Protein AF-A0A0B1NYJ7-F1 (afdb_monomer)

pLDDT: mean 74.56, std 21.85, range [35.69, 98.38]

Mean predicted aligned error: 16.93 Å

Solvent-accessible surface area (backbone atoms only — not comparable to full-atom values): 10530 Å² total; per-residue (Å²): 138,64,70,66,59,58,49,55,50,50,58,54,50,54,50,52,53,48,53,49,51,34,50,76,72,45,57,68,72,68,68,79,65,74,85,72,56,60,14,85,48,50,53,40,90,40,71,57,93,78,64,83,60,64,53,32,13,57,38,54,43,44,68,88,54,56,53,91,78,57,83,66,72,51,23,13,67,76,27,39,21,69,38,42,47,87,40,90,84,42,81,66,54,65,50,98,92,42,69,66,50,73,67,52,45,52,52,42,32,54,50,17,39,51,51,26,52,50,53,52,52,51,49,52,52,51,57,50,50,55,54,52,52,58,58,72,77,48,92,81,75,88,76,82,83,86,85,77,90,71,84,80,81,76,88,78,81,86,84,80,86,80,86,83,86,82,86,88,134

Structure (mmCIF, N/CA/C/O backbone):
data_AF-A0A0B1NYJ7-F1
#
_entry.id   AF-A0A0B1NYJ7-F1
#
loop_
_atom_site.group_PDB
_atom_site.id
_atom_site.type_symbol
_atom_site.label_atom_id
_atom_site.label_alt_id
_atom_site.label_comp_id
_atom_site.label_asym_id
_atom_site.label_entity_id
_atom_site.label_seq_id
_atom_site.pdbx_PDB_ins_code
_atom_site.Cartn_x
_atom_site.Cartn_y
_atom_site.Cartn_z
_atom_site.occupancy
_atom_site.B_iso_or_equiv
_atom_site.auth_seq_id
_atom_site.auth_comp_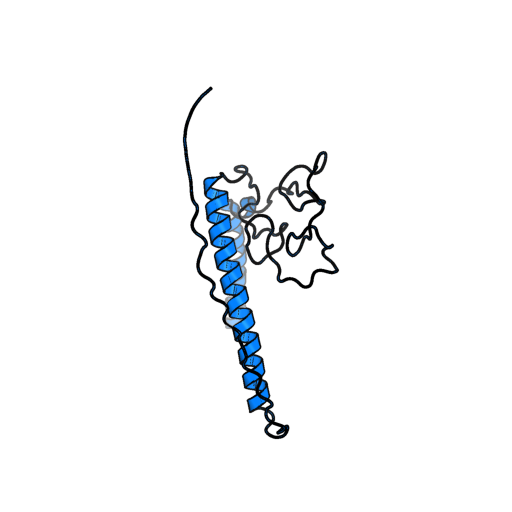id
_atom_site.auth_asym_id
_atom_site.auth_atom_id
_atom_site.pdbx_PDB_model_num
ATOM 1 N N . MET A 1 1 ? -13.008 -50.983 -21.897 1.00 44.38 1 MET A N 1
ATOM 2 C CA . MET A 1 1 ? -13.211 -49.526 -21.724 1.00 44.38 1 MET A CA 1
ATOM 3 C C . MET A 1 1 ? -14.110 -49.217 -20.515 1.00 44.38 1 MET A C 1
ATOM 5 O O . MET A 1 1 ? -14.908 -48.298 -20.578 1.00 44.38 1 MET A O 1
ATOM 9 N N . GLU A 1 2 ? -13.968 -49.936 -19.393 1.00 46.12 2 GLU A N 1
ATOM 10 C CA . GLU A 1 2 ? -14.743 -49.666 -18.159 1.00 46.12 2 GLU A CA 1
ATOM 11 C C . GLU A 1 2 ? -13.889 -49.106 -17.011 1.00 46.12 2 GLU A C 1
ATOM 13 O O . GLU A 1 2 ? -14.415 -48.510 -16.078 1.00 46.12 2 GLU A O 1
ATOM 18 N N . GLN A 1 3 ? -12.559 -49.220 -17.094 1.00 39.12 3 GLN A N 1
ATOM 19 C CA . GLN A 1 3 ? -11.656 -48.754 -16.034 1.00 39.12 3 GLN A CA 1
ATOM 20 C C . GLN A 1 3 ? -11.569 -47.216 -15.951 1.00 39.12 3 GLN A C 1
ATOM 22 O O . GLN A 1 3 ? -11.360 -46.682 -14.867 1.00 39.12 3 GLN A O 1
ATOM 27 N N . GLY A 1 4 ? -11.826 -46.499 -17.054 1.00 35.69 4 GLY A N 1
ATOM 28 C CA . GLY A 1 4 ? -11.787 -45.030 -17.096 1.00 35.69 4 GLY A CA 1
ATOM 29 C C . GLY A 1 4 ? -13.005 -44.330 -16.477 1.00 35.69 4 GLY A C 1
ATOM 30 O O . GLY A 1 4 ? -12.867 -43.239 -15.941 1.00 35.69 4 GLY A O 1
ATOM 31 N N . LEU A 1 5 ? -14.193 -44.948 -16.481 1.00 43.09 5 LEU A N 1
ATOM 32 C CA . LEU A 1 5 ? -15.394 -44.360 -15.861 1.00 43.09 5 LEU A CA 1
ATOM 33 C C . LEU A 1 5 ? -15.361 -44.472 -14.329 1.00 43.09 5 LEU A C 1
ATOM 35 O O . LEU A 1 5 ? -15.763 -43.545 -13.630 1.00 43.09 5 LEU A O 1
ATOM 39 N N . VAL A 1 6 ? -14.814 -45.574 -13.805 1.00 41.53 6 VAL A N 1
ATOM 40 C CA . VAL A 1 6 ? -14.675 -45.805 -12.357 1.00 41.53 6 VAL A CA 1
ATOM 41 C C . VAL A 1 6 ? -13.640 -44.865 -11.732 1.00 41.53 6 VAL A C 1
ATOM 43 O O . VAL A 1 6 ? -13.826 -44.419 -10.599 1.00 41.53 6 VAL A O 1
ATOM 46 N N . GLU A 1 7 ? -12.567 -44.531 -12.454 1.00 42.00 7 GLU A N 1
ATOM 47 C CA . GLU A 1 7 ? -11.577 -43.555 -11.990 1.00 42.00 7 GLU A CA 1
ATOM 48 C C . GLU A 1 7 ? -12.160 -42.142 -11.946 1.00 42.00 7 GLU A C 1
ATOM 50 O O . GLU A 1 7 ? -12.090 -41.512 -10.894 1.00 42.00 7 GLU A O 1
ATOM 55 N N . VAL A 1 8 ? -12.835 -41.691 -13.015 1.00 45.34 8 VAL A N 1
ATOM 56 C CA . VAL A 1 8 ? -13.476 -40.362 -13.081 1.00 45.34 8 VAL A CA 1
ATOM 57 C C . VAL A 1 8 ? -14.525 -40.195 -11.973 1.00 45.34 8 VAL A C 1
ATOM 59 O O . VAL A 1 8 ? -14.539 -39.170 -11.292 1.00 45.34 8 VAL A O 1
ATOM 62 N N . SER A 1 9 ? -15.334 -41.224 -11.691 1.00 49.22 9 SER A N 1
ATOM 63 C CA . SER A 1 9 ? -16.291 -41.192 -10.575 1.00 49.22 9 SER A CA 1
ATOM 64 C C . SER A 1 9 ? -15.629 -41.133 -9.194 1.00 49.22 9 SER A C 1
ATOM 66 O O . SER A 1 9 ? -16.168 -40.475 -8.307 1.00 49.22 9 SER A O 1
ATOM 68 N N . LYS A 1 10 ? -14.455 -41.749 -8.985 1.00 44.25 10 LYS A N 1
ATOM 69 C CA . LYS A 1 10 ? -13.710 -41.645 -7.714 1.00 44.25 10 LYS A CA 1
ATOM 70 C C . LYS A 1 10 ? -13.120 -40.251 -7.502 1.00 44.25 10 LYS A C 1
ATOM 72 O O . LYS A 1 10 ? -13.163 -39.757 -6.376 1.00 44.25 10 LYS A O 1
ATOM 77 N N . VAL A 1 11 ? -12.635 -39.597 -8.564 1.00 49.16 11 VAL A N 1
ATOM 78 C CA . VAL A 1 11 ? -12.153 -38.204 -8.475 1.00 49.16 11 VAL A CA 1
ATOM 79 C C . VAL A 1 11 ? -13.308 -37.234 -8.204 1.00 49.16 11 VAL A C 1
ATOM 81 O O . VAL A 1 11 ? -13.155 -36.320 -7.402 1.00 49.16 11 VAL A O 1
ATOM 84 N N . MET A 1 12 ? -14.492 -37.463 -8.790 1.00 43.97 12 MET A N 1
ATOM 85 C CA . MET A 1 12 ? -15.682 -36.638 -8.528 1.00 43.97 12 MET A CA 1
ATOM 86 C C . MET A 1 12 ? -16.298 -36.875 -7.136 1.00 43.97 12 MET A C 1
ATOM 88 O O . MET A 1 12 ? -16.795 -35.934 -6.516 1.00 43.97 12 MET A O 1
ATOM 92 N N . LEU A 1 13 ? -16.238 -38.105 -6.610 1.00 50.97 13 LEU A N 1
ATOM 93 C CA . LEU A 1 13 ? -16.731 -38.444 -5.268 1.00 50.97 13 LEU A CA 1
ATOM 94 C C . LEU A 1 13 ? -15.837 -37.856 -4.160 1.00 50.97 13 LEU A C 1
ATOM 96 O O . LEU A 1 13 ? -16.348 -37.393 -3.138 1.00 50.97 13 LEU A O 1
ATOM 100 N N . ALA A 1 14 ? -14.517 -37.806 -4.380 1.00 49.75 14 ALA A N 1
ATOM 101 C CA . ALA A 1 14 ? -13.571 -37.125 -3.489 1.00 49.75 14 ALA A CA 1
ATOM 102 C C . ALA A 1 14 ? -13.854 -35.613 -3.383 1.00 49.75 14 ALA A C 1
ATOM 104 O O . ALA A 1 14 ? -13.663 -35.006 -2.329 1.00 49.75 14 ALA A O 1
ATOM 105 N N . ASP A 1 15 ? -14.389 -35.030 -4.451 1.00 62.88 15 ASP A N 1
ATOM 106 C CA . ASP A 1 15 ? -14.744 -33.619 -4.555 1.00 62.88 15 ASP A CA 1
ATOM 107 C C . ASP A 1 15 ? -16.004 -33.264 -3.744 1.00 62.88 15 ASP A C 1
ATOM 109 O O . ASP A 1 15 ? -16.066 -32.234 -3.071 1.00 62.88 15 ASP A O 1
ATOM 113 N N . GLU A 1 16 ? -17.024 -34.127 -3.757 1.00 58.84 16 GLU A N 1
ATOM 114 C CA . GLU A 1 16 ? -18.253 -33.901 -2.989 1.00 58.84 16 GLU A CA 1
ATOM 115 C C . GLU A 1 16 ? -18.069 -34.178 -1.491 1.00 58.84 16 GLU A C 1
ATOM 117 O O . GLU A 1 16 ? -18.531 -33.394 -0.658 1.00 58.84 16 GLU A O 1
ATOM 122 N N . ILE A 1 17 ? -17.340 -35.244 -1.143 1.00 67.19 17 ILE A N 1
ATOM 123 C CA . ILE A 1 17 ? -16.984 -35.555 0.248 1.00 67.19 17 ILE A CA 1
ATOM 124 C C . ILE A 1 17 ? -16.077 -34.453 0.815 1.00 67.19 17 ILE A C 1
ATOM 126 O O . ILE A 1 17 ? -16.309 -33.986 1.930 1.00 67.19 17 ILE A O 1
ATOM 130 N N . GLY A 1 18 ? -15.112 -33.961 0.029 1.00 64.38 18 GLY A N 1
ATOM 131 C CA . GLY A 1 18 ? -14.260 -32.831 0.403 1.00 64.38 18 GLY A CA 1
ATOM 132 C C . GLY A 1 18 ? -15.057 -31.552 0.679 1.00 64.38 18 GLY A C 1
ATOM 133 O O . GLY A 1 18 ? -14.846 -30.900 1.701 1.00 64.38 18 GLY A O 1
ATOM 134 N N . ARG A 1 19 ? -16.040 -31.217 -0.170 1.00 63.06 19 ARG A N 1
ATOM 135 C CA . ARG A 1 19 ? -16.939 -30.064 0.040 1.00 63.06 19 ARG A CA 1
ATOM 136 C C . ARG A 1 19 ? -17.840 -30.215 1.271 1.00 63.06 19 ARG A C 1
ATOM 138 O O . ARG A 1 19 ? -18.032 -29.240 2.001 1.00 63.06 19 ARG A O 1
ATOM 145 N N . LYS A 1 20 ? -18.370 -31.415 1.528 1.00 66.69 20 LYS A N 1
ATOM 146 C CA . LYS A 1 20 ? -19.167 -31.708 2.733 1.00 66.69 20 LYS A CA 1
ATOM 147 C C . LYS A 1 20 ? -18.321 -31.579 4.003 1.00 66.69 20 LYS A C 1
ATOM 149 O O . LYS A 1 20 ? -18.715 -30.840 4.898 1.00 66.69 20 LYS A O 1
ATOM 154 N N . LEU A 1 21 ? -17.112 -32.145 4.026 1.00 66.62 21 LEU A N 1
ATOM 155 C CA . LEU A 1 21 ? -16.165 -31.999 5.143 1.00 66.62 21 LEU A CA 1
ATOM 156 C C . LEU A 1 21 ? -15.762 -30.535 5.391 1.00 66.62 21 LEU A C 1
ATOM 158 O O . LEU A 1 21 ? -15.713 -30.093 6.536 1.00 66.62 21 LEU A O 1
ATOM 162 N N . LEU A 1 22 ? -15.542 -29.746 4.334 1.00 61.66 22 LEU A N 1
ATOM 163 C CA . LEU A 1 22 ? -15.283 -28.302 4.442 1.00 61.66 22 LEU A CA 1
ATOM 164 C C . LEU A 1 22 ? -16.474 -27.518 5.020 1.00 61.66 22 LEU A C 1
ATOM 166 O O . LEU A 1 22 ? -16.279 -26.466 5.633 1.00 61.66 22 LEU A O 1
ATOM 170 N N . THR A 1 23 ? -17.704 -27.994 4.813 1.00 59.28 23 THR A N 1
ATOM 171 C CA . THR A 1 23 ? -18.922 -27.351 5.330 1.00 59.28 23 THR A CA 1
ATOM 172 C C . THR A 1 23 ? -19.151 -27.726 6.791 1.00 59.28 23 THR A C 1
ATOM 174 O O . THR A 1 23 ? -19.376 -26.844 7.618 1.00 59.28 23 THR A O 1
ATOM 177 N N . GLU A 1 24 ? -19.041 -29.014 7.121 1.00 65.06 24 GLU A N 1
ATOM 178 C CA . GLU A 1 24 ? -19.306 -29.549 8.462 1.00 65.06 24 GLU A CA 1
ATOM 179 C C . GLU A 1 24 ? -18.242 -29.157 9.491 1.00 65.06 24 GLU A C 1
ATOM 181 O O . GLU A 1 24 ? -18.573 -28.877 10.639 1.00 65.06 24 GLU A O 1
ATOM 186 N N . LEU A 1 25 ? -16.979 -29.011 9.074 1.00 64.06 25 LEU A N 1
ATOM 187 C CA . LEU A 1 25 ? -15.917 -28.444 9.915 1.00 64.06 25 LEU A CA 1
ATOM 188 C C . LEU A 1 25 ? -15.959 -26.903 9.977 1.00 64.06 25 LEU A C 1
ATOM 190 O O . LEU A 1 25 ? -15.055 -26.274 10.525 1.00 64.06 25 LEU A O 1
ATOM 194 N N . GLY A 1 26 ? -16.981 -26.265 9.391 1.00 54.09 26 GLY A N 1
ATOM 195 C CA . GLY A 1 26 ? -17.167 -24.812 9.416 1.00 54.09 26 GLY A CA 1
ATOM 196 C C . GLY A 1 26 ? -16.159 -24.014 8.578 1.00 54.09 26 GLY A C 1
ATOM 197 O O . GLY A 1 26 ? -16.156 -22.781 8.631 1.00 54.09 26 GLY A O 1
ATOM 198 N N . TRP A 1 27 ? -15.325 -24.673 7.769 1.00 53.31 27 TRP A N 1
ATOM 199 C CA . TRP A 1 27 ? -14.274 -24.034 6.968 1.00 53.31 27 TRP A CA 1
ATOM 200 C C . TRP A 1 27 ? -14.823 -23.116 5.870 1.00 53.31 27 TRP A C 1
ATOM 202 O O . TRP A 1 27 ? -14.264 -22.044 5.625 1.00 53.31 27 TRP A O 1
ATOM 212 N N . LEU A 1 28 ? -15.957 -23.473 5.260 1.00 50.47 28 LEU A N 1
ATOM 213 C CA . LEU A 1 28 ? -16.656 -22.623 4.284 1.00 50.47 28 LEU A CA 1
ATOM 214 C C . LEU A 1 28 ? -17.222 -21.329 4.905 1.00 50.47 28 LEU A C 1
ATOM 216 O O . LEU A 1 28 ? -17.394 -20.323 4.214 1.00 50.47 28 LEU A O 1
ATOM 220 N N . SER A 1 29 ? -17.429 -21.303 6.224 1.00 49.22 29 SER A N 1
ATOM 221 C CA . SER A 1 29 ? -17.979 -20.151 6.954 1.00 49.22 29 SER A CA 1
ATOM 222 C C . SER A 1 29 ? -16.920 -19.114 7.371 1.00 49.22 29 SER A C 1
ATOM 224 O O . SER A 1 29 ? -17.278 -18.004 7.788 1.00 49.22 29 SER A O 1
ATOM 226 N N . LEU A 1 30 ? -15.621 -19.417 7.211 1.00 52.59 30 LEU A N 1
ATOM 227 C CA . LEU A 1 30 ? -14.508 -18.505 7.528 1.00 52.59 30 LEU A CA 1
ATOM 228 C C . LEU A 1 30 ? -14.283 -17.386 6.489 1.00 52.59 30 LEU A C 1
ATOM 230 O O . LEU A 1 30 ? -13.589 -16.410 6.781 1.00 52.59 30 LEU A O 1
ATOM 234 N N . GLN A 1 31 ? -14.834 -17.488 5.275 1.00 51.78 31 GLN A N 1
ATOM 235 C CA . GLN A 1 31 ? -14.331 -16.698 4.138 1.00 51.78 31 GLN A CA 1
ATOM 236 C C . GLN A 1 31 ? -15.177 -15.504 3.688 1.00 51.78 31 GLN A C 1
ATOM 238 O O . GLN A 1 31 ? -14.712 -14.727 2.853 1.00 51.78 31 GLN A O 1
ATOM 243 N N . LYS A 1 32 ? -16.355 -15.246 4.273 1.00 50.94 32 LYS A N 1
ATOM 244 C CA . LYS A 1 32 ? -16.984 -13.918 4.134 1.00 50.94 32 LYS A CA 1
ATOM 245 C C . LYS A 1 32 ? -16.251 -12.941 5.046 1.00 50.94 32 LYS A C 1
ATOM 247 O O . LYS A 1 32 ? -16.706 -12.613 6.146 1.00 50.94 32 LYS A O 1
ATOM 252 N N . GLN A 1 33 ? -15.057 -12.556 4.604 1.00 56.00 33 GLN A N 1
ATOM 253 C CA . GLN A 1 33 ? -14.306 -11.452 5.168 1.00 56.00 33 GLN A CA 1
ATOM 254 C C . GLN A 1 33 ? -15.209 -10.220 5.103 1.00 56.00 33 GLN A C 1
ATOM 256 O O . GLN A 1 33 ? -15.738 -9.916 4.034 1.00 56.00 33 GLN A O 1
ATOM 261 N N . GLN A 1 34 ? -15.410 -9.552 6.239 1.00 59.16 34 GLN A N 1
ATOM 262 C CA . GLN A 1 34 ? -16.217 -8.334 6.314 1.00 59.16 34 GLN A CA 1
ATOM 263 C C . GLN A 1 34 ? -15.801 -7.369 5.185 1.00 59.16 34 GLN A C 1
ATOM 265 O O . GLN A 1 34 ? -14.589 -7.208 4.952 1.00 59.16 34 GLN A O 1
ATOM 270 N N . PRO A 1 35 ? -16.762 -6.753 4.465 1.00 63.62 35 PRO A N 1
ATOM 271 C CA . PRO A 1 35 ? -16.465 -5.634 3.585 1.00 63.62 35 PRO A CA 1
ATOM 272 C C . PRO A 1 35 ? -15.690 -4.608 4.404 1.00 63.62 35 PRO A C 1
ATOM 274 O O . PRO A 1 35 ? -16.182 -4.097 5.407 1.00 63.62 35 PRO A O 1
ATOM 277 N N . LEU A 1 36 ? -14.424 -4.401 4.052 1.00 65.38 36 LEU A N 1
ATOM 278 C CA . LEU A 1 36 ? -13.586 -3.498 4.820 1.00 65.38 36 LEU A CA 1
ATOM 279 C C . LEU A 1 36 ? -14.088 -2.081 4.650 1.00 65.38 36 LEU A C 1
ATOM 281 O O . LEU A 1 36 ? -14.271 -1.618 3.522 1.00 65.38 36 LEU A O 1
ATOM 285 N N . GLU A 1 37 ? -14.136 -1.351 5.757 1.00 76.38 37 GLU A N 1
ATOM 286 C CA . GLU A 1 37 ? -14.046 0.094 5.680 1.00 76.38 37 GLU A CA 1
ATOM 287 C C . GLU A 1 37 ? -12.622 0.475 5.266 1.00 76.38 37 GLU A C 1
ATOM 289 O O . GLU A 1 37 ? -11.689 0.565 6.066 1.00 76.38 37 GLU A O 1
ATOM 294 N N . PHE A 1 38 ? -12.453 0.614 3.955 1.00 85.38 38 PHE A N 1
ATOM 295 C CA . PHE A 1 38 ? -11.226 1.057 3.324 1.00 85.38 38 PHE A CA 1
ATOM 296 C C . PHE A 1 38 ? -11.383 2.515 2.905 1.00 85.38 38 PHE A C 1
ATOM 298 O O . PHE A 1 38 ? -12.285 2.869 2.137 1.00 85.38 38 PHE A O 1
ATOM 305 N N . CYS A 1 39 ? -10.505 3.380 3.406 1.00 91.75 39 CYS A N 1
ATOM 306 C CA . CYS A 1 39 ? -10.541 4.787 3.060 1.00 91.75 39 CYS A CA 1
ATOM 307 C C . CYS A 1 39 ? -10.052 4.999 1.625 1.00 91.75 39 CYS A C 1
ATOM 309 O O . CYS A 1 39 ? -8.855 4.910 1.362 1.00 91.75 39 CYS A O 1
ATOM 311 N N . LYS A 1 40 ? -10.960 5.354 0.705 1.00 89.94 40 LYS A N 1
ATOM 312 C CA . LYS A 1 40 ? -10.623 5.606 -0.713 1.00 89.94 40 LYS A CA 1
ATOM 313 C C . LYS A 1 40 ? -9.640 6.766 -0.914 1.00 89.94 40 LYS A C 1
ATOM 315 O O . LYS A 1 40 ? -8.956 6.808 -1.927 1.00 89.94 40 LYS A O 1
ATOM 320 N N . ARG A 1 41 ? -9.569 7.702 0.042 1.00 92.94 41 ARG A N 1
ATOM 321 C CA . ARG A 1 41 ? -8.637 8.838 0.008 1.00 92.94 41 ARG A CA 1
ATOM 322 C C . ARG A 1 41 ? -7.219 8.388 0.349 1.00 92.94 41 ARG A C 1
ATOM 324 O O . ARG A 1 41 ? -6.318 8.533 -0.464 1.00 92.94 41 ARG A O 1
ATOM 331 N N . CYS A 1 42 ? -7.013 7.844 1.548 1.00 93.50 42 CYS A N 1
ATOM 332 C CA . CYS A 1 42 ? -5.667 7.589 2.070 1.00 93.50 42 CYS A CA 1
ATOM 333 C C . CYS A 1 42 ? -5.211 6.123 2.015 1.00 93.50 42 CYS A C 1
ATOM 335 O O . CYS A 1 42 ? -4.085 5.831 2.423 1.00 93.50 42 CYS A O 1
ATOM 337 N N . ASN A 1 43 ? -6.063 5.211 1.537 1.00 92.19 43 ASN A N 1
ATOM 338 C CA . ASN A 1 43 ? -5.827 3.765 1.472 1.00 92.19 43 ASN A CA 1
ATOM 339 C C . ASN A 1 43 ? -5.600 3.083 2.839 1.00 92.19 43 ASN A C 1
ATOM 341 O O . ASN A 1 43 ? -4.958 2.033 2.932 1.00 92.19 43 ASN A O 1
ATOM 345 N N . GLY A 1 44 ? -6.110 3.692 3.913 1.00 91.81 44 GLY A N 1
ATOM 346 C CA . GLY A 1 44 ? -6.047 3.167 5.277 1.00 91.81 44 GLY A CA 1
ATOM 347 C C . GLY A 1 44 ? -7.288 2.366 5.681 1.00 91.81 44 GLY A C 1
ATOM 348 O O . GLY A 1 44 ? -8.370 2.545 5.124 1.00 91.81 44 GLY A O 1
ATOM 349 N N . HIS A 1 45 ? -7.132 1.518 6.699 1.00 88.38 45 HIS A N 1
ATOM 350 C CA . HIS A 1 45 ? -8.216 0.740 7.308 1.00 88.38 45 HIS A CA 1
ATOM 351 C C . HIS A 1 45 ? -8.948 1.553 8.384 1.00 88.38 45 HIS A C 1
ATOM 353 O O . HIS A 1 45 ? -8.688 1.394 9.575 1.00 88.38 45 HIS A O 1
ATOM 359 N N . HIS A 1 46 ? -9.806 2.478 7.964 1.00 88.06 46 HIS A N 1
ATOM 360 C CA . HIS A 1 46 ? -10.674 3.251 8.850 1.00 88.06 46 HIS A CA 1
ATOM 361 C C . HIS A 1 46 ? -11.859 3.842 8.057 1.00 88.06 46 HIS A C 1
ATOM 363 O O . HIS A 1 46 ? -11.776 3.947 6.824 1.00 88.06 46 HIS A O 1
ATOM 369 N N . PRO A 1 47 ? -12.924 4.306 8.737 1.00 87.75 47 PRO A N 1
ATOM 370 C CA . PRO A 1 47 ? -14.059 4.951 8.085 1.00 87.75 47 PRO A CA 1
ATOM 371 C C . PRO A 1 47 ? -13.647 6.162 7.244 1.00 87.75 47 PRO A C 1
ATOM 373 O O . PRO A 1 47 ? -12.842 6.994 7.670 1.00 87.75 47 PRO A O 1
ATOM 376 N N . SER A 1 48 ? -14.229 6.307 6.050 1.00 89.81 48 SER A N 1
ATOM 377 C CA . SER A 1 48 ? -13.868 7.397 5.126 1.00 89.81 48 SER A CA 1
ATOM 378 C C . SER A 1 48 ? -14.391 8.774 5.548 1.00 89.81 48 SER A C 1
ATOM 380 O O . SER A 1 48 ? -13.813 9.778 5.137 1.00 89.81 48 SER A O 1
ATOM 382 N N . LYS A 1 49 ? -15.467 8.827 6.347 1.00 87.69 49 LYS A N 1
ATOM 383 C CA . LYS A 1 49 ? -16.302 10.027 6.555 1.00 87.69 49 LYS A CA 1
ATOM 384 C C . LYS A 1 49 ? -15.530 11.268 7.033 1.00 87.69 49 LYS A C 1
ATOM 386 O O . LYS A 1 49 ? -15.871 12.371 6.631 1.00 87.69 49 LYS A O 1
ATOM 391 N N . ASN A 1 50 ? -14.463 11.095 7.818 1.00 87.62 50 ASN A N 1
ATOM 392 C CA . ASN A 1 50 ? -13.706 12.199 8.426 1.00 87.62 50 ASN A CA 1
ATOM 393 C C . ASN A 1 50 ? -12.189 12.056 8.209 1.00 87.62 50 ASN A C 1
ATOM 395 O O . ASN A 1 50 ? -11.383 12.432 9.058 1.00 87.62 50 ASN A O 1
ATOM 399 N N . CYS A 1 51 ? -11.770 11.468 7.084 1.00 93.56 51 CYS A N 1
ATOM 400 C CA . CYS A 1 51 ? -10.349 11.299 6.794 1.00 93.56 51 CYS A CA 1
ATOM 401 C C . CYS A 1 51 ? -9.663 12.642 6.486 1.00 93.56 51 CYS A C 1
ATOM 403 O O . CYS A 1 51 ? -9.850 13.207 5.405 1.00 93.56 51 CYS A O 1
ATOM 405 N N . SER A 1 52 ? -8.809 13.103 7.401 1.00 93.69 52 SER A N 1
ATOM 406 C CA . SER A 1 52 ? -7.941 14.276 7.216 1.00 93.69 52 SER A CA 1
ATOM 407 C C . SER A 1 52 ? -6.622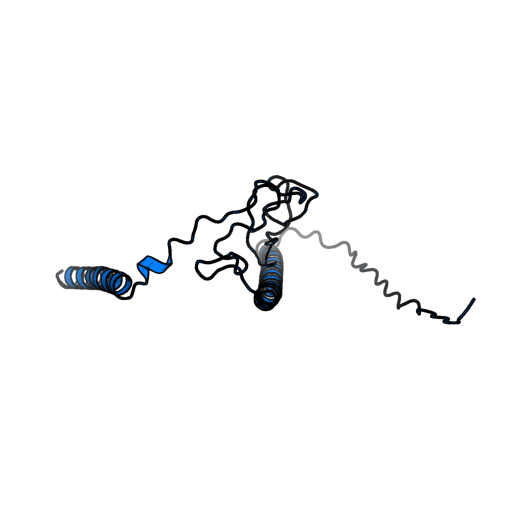 13.967 6.496 1.00 93.69 52 SER A C 1
ATOM 409 O O . SER A 1 52 ? -5.883 14.881 6.139 1.00 93.69 52 SER A O 1
ATOM 411 N N . ARG A 1 53 ? -6.301 12.686 6.267 1.00 94.31 53 ARG A N 1
ATOM 412 C CA . ARG A 1 53 ? -5.049 12.279 5.613 1.00 94.31 53 ARG A CA 1
ATOM 413 C C . ARG A 1 53 ? -5.051 12.680 4.136 1.00 94.31 53 ARG A C 1
ATOM 415 O O . ARG A 1 53 ? -6.080 12.609 3.459 1.00 94.31 53 ARG A O 1
ATOM 422 N N . ALA A 1 54 ? -3.876 13.042 3.627 1.00 93.12 54 ALA A N 1
ATOM 423 C CA . ALA A 1 54 ? -3.684 13.329 2.211 1.00 93.12 54 ALA A CA 1
ATOM 424 C C . ALA A 1 54 ? -4.072 12.118 1.335 1.00 93.12 54 ALA A C 1
ATOM 426 O O . ALA A 1 54 ? -3.911 10.968 1.772 1.00 93.12 54 ALA A O 1
ATOM 427 N N . PRO A 1 55 ? -4.581 12.354 0.109 1.00 93.31 55 PRO A N 1
ATOM 428 C CA . PRO A 1 55 ? -4.753 11.293 -0.868 1.00 93.31 55 PRO A CA 1
ATOM 429 C C . PRO A 1 55 ? -3.442 10.539 -1.093 1.00 93.31 55 PRO A C 1
ATOM 431 O O . PRO A 1 55 ? -2.377 11.155 -1.130 1.00 93.31 55 PRO A O 1
ATOM 434 N N . SER A 1 56 ? -3.507 9.217 -1.227 1.00 93.56 56 SER A N 1
ATOM 435 C CA . SER A 1 56 ? -2.323 8.403 -1.497 1.00 93.56 56 SER A CA 1
ATOM 436 C C . SER A 1 56 ? -2.526 7.495 -2.704 1.00 93.56 56 SER A C 1
ATOM 438 O O . SER A 1 56 ? -3.636 7.075 -3.032 1.00 93.56 56 SER A O 1
ATOM 440 N N . CYS A 1 57 ? -1.428 7.177 -3.376 1.00 93.56 57 CYS A N 1
ATOM 441 C CA . CYS A 1 57 ? -1.389 6.231 -4.471 1.00 93.56 57 CYS A CA 1
ATOM 442 C C . CYS A 1 57 ? -1.709 4.821 -3.955 1.00 93.56 57 CYS A C 1
ATOM 444 O O . CYS A 1 57 ? -1.034 4.307 -3.062 1.00 93.56 57 CYS A O 1
ATOM 446 N N . ALA A 1 58 ? -2.702 4.157 -4.549 1.00 90.06 58 ALA A N 1
ATOM 447 C CA . ALA A 1 58 ? -3.095 2.800 -4.159 1.00 90.06 58 ALA A CA 1
ATOM 448 C C . ALA A 1 58 ? -2.010 1.738 -4.442 1.00 90.06 58 ALA A C 1
ATOM 450 O O . ALA A 1 58 ? -2.061 0.639 -3.882 1.00 90.06 58 ALA A O 1
ATOM 451 N N . ASN A 1 59 ? -1.043 2.059 -5.310 1.00 93.75 59 ASN A N 1
ATOM 452 C CA . ASN A 1 59 ? 0.024 1.154 -5.723 1.00 93.75 59 ASN A CA 1
ATOM 453 C C . ASN A 1 59 ? 1.259 1.215 -4.811 1.00 93.75 59 ASN A C 1
ATOM 455 O O . ASN A 1 59 ? 1.736 0.174 -4.368 1.00 93.75 59 ASN A O 1
ATOM 459 N N . CYS A 1 60 ? 1.764 2.418 -4.519 1.00 93.44 60 CYS A N 1
ATOM 460 C CA . CYS A 1 60 ? 3.005 2.610 -3.753 1.00 93.44 60 CYS A CA 1
ATOM 461 C C . CYS A 1 60 ? 2.832 3.427 -2.464 1.00 93.44 60 CYS A C 1
ATOM 463 O O . CYS A 1 60 ? 3.780 3.586 -1.697 1.00 93.44 60 CYS A O 1
ATOM 465 N N . GLY A 1 61 ? 1.642 3.981 -2.217 1.00 92.06 61 GLY A N 1
ATOM 466 C CA . GLY A 1 61 ? 1.346 4.753 -1.014 1.00 92.06 61 GLY A CA 1
ATOM 467 C C . GLY A 1 61 ? 1.895 6.184 -0.983 1.00 92.06 61 GLY A C 1
ATOM 468 O O . GLY A 1 61 ? 1.717 6.855 0.034 1.00 92.06 61 GLY A O 1
ATOM 469 N N . SER A 1 62 ? 2.540 6.658 -2.057 1.00 92.19 62 SER A N 1
ATOM 470 C CA . SER A 1 62 ? 3.010 8.046 -2.188 1.00 92.19 62 SER A CA 1
ATOM 471 C C . SER A 1 62 ? 1.844 9.033 -2.249 1.00 92.19 62 SER A C 1
ATOM 473 O O . SER A 1 62 ? 0.796 8.717 -2.801 1.00 92.19 62 SER A O 1
ATOM 475 N N . THR A 1 63 ? 2.032 10.238 -1.721 1.00 93.44 63 THR A N 1
ATOM 476 C CA . THR A 1 63 ? 1.070 11.349 -1.811 1.00 93.44 63 THR A CA 1
ATOM 477 C C . THR A 1 63 ? 1.311 12.255 -3.021 1.00 93.44 63 THR A C 1
ATOM 479 O O . THR A 1 63 ? 0.565 13.204 -3.225 1.00 93.44 63 THR A O 1
ATOM 482 N N . ASN A 1 64 ? 2.354 11.985 -3.815 1.00 92.75 64 ASN A N 1
ATOM 483 C CA . ASN A 1 64 ? 2.825 12.895 -4.866 1.00 92.75 64 ASN A CA 1
ATOM 484 C C . ASN A 1 64 ? 2.161 12.649 -6.229 1.00 92.75 64 ASN A C 1
ATOM 486 O O . ASN A 1 64 ? 2.330 13.447 -7.143 1.00 92.75 64 ASN A O 1
ATOM 490 N N . HIS A 1 65 ? 1.461 11.526 -6.394 1.00 92.00 65 HIS A N 1
ATOM 491 C CA . HIS A 1 65 ? 0.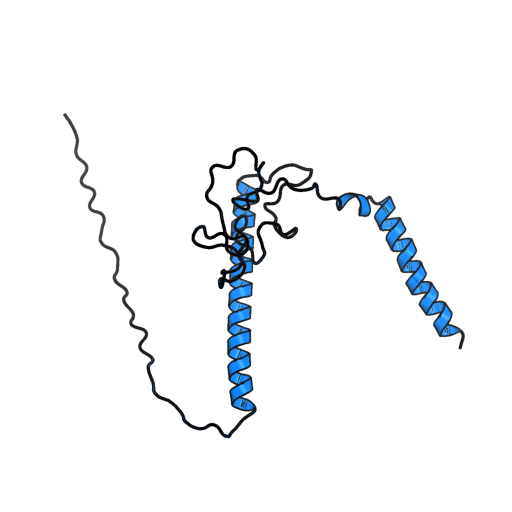833 11.132 -7.654 1.00 92.00 65 HIS A CA 1
ATOM 492 C C . HIS A 1 65 ? -0.393 10.241 -7.417 1.00 92.00 65 HIS A C 1
ATOM 494 O O . HIS A 1 65 ? -0.579 9.681 -6.333 1.00 92.00 65 HIS A O 1
ATOM 500 N N . VAL A 1 66 ? -1.212 10.087 -8.458 1.00 87.06 66 VAL A N 1
ATOM 501 C CA . VAL A 1 66 ? -2.352 9.158 -8.496 1.00 87.06 66 VAL A CA 1
ATOM 502 C C . VAL A 1 66 ? -1.926 7.783 -9.013 1.00 87.06 66 VAL A C 1
ATOM 504 O O . VAL A 1 66 ? -0.881 7.647 -9.638 1.00 87.06 66 VAL A O 1
ATOM 507 N N . ALA A 1 67 ? -2.728 6.745 -8.761 1.00 86.06 67 ALA A N 1
ATOM 508 C CA . ALA A 1 67 ? -2.354 5.365 -9.086 1.00 86.06 67 ALA A CA 1
ATOM 509 C C . ALA A 1 67 ? -2.032 5.132 -10.575 1.00 86.06 67 ALA A C 1
ATOM 511 O O . ALA A 1 67 ? -1.139 4.340 -10.866 1.00 86.06 67 ALA A O 1
ATOM 512 N N . ASP A 1 68 ? -2.701 5.841 -11.484 1.00 88.56 68 ASP A N 1
ATOM 513 C CA . ASP A 1 68 ? -2.573 5.630 -12.932 1.00 88.56 68 ASP A CA 1
ATOM 514 C C . ASP A 1 68 ? -1.233 6.122 -13.501 1.00 88.56 68 ASP A C 1
ATOM 516 O O . ASP A 1 68 ? -0.741 5.570 -14.478 1.00 88.56 68 ASP A O 1
ATOM 520 N N . SER A 1 69 ? -0.595 7.108 -12.861 1.00 91.81 69 SER A N 1
ATOM 521 C CA . SER A 1 69 ? 0.744 7.593 -13.231 1.00 91.81 69 SER A CA 1
ATOM 522 C C . SER A 1 69 ? 1.865 6.948 -12.407 1.00 91.81 69 SER A C 1
ATOM 524 O O . SER A 1 69 ? 3.016 7.391 -12.434 1.00 91.81 69 SER A O 1
ATOM 526 N N . CYS A 1 70 ? 1.553 5.900 -11.640 1.00 94.19 70 CYS A N 1
ATOM 527 C CA . CYS A 1 70 ? 2.518 5.253 -10.765 1.00 94.19 70 CYS A CA 1
ATOM 528 C C . CYS A 1 70 ? 3.425 4.285 -11.537 1.00 94.19 70 CYS A C 1
ATOM 530 O O . CYS A 1 70 ? 2.994 3.208 -11.936 1.00 94.19 70 CYS A O 1
ATOM 532 N N . MET A 1 71 ? 4.713 4.619 -11.643 1.00 93.81 71 MET A N 1
ATOM 533 C CA . MET A 1 71 ? 5.749 3.720 -12.186 1.00 93.81 71 MET A CA 1
ATOM 534 C C . MET A 1 71 ? 6.483 2.906 -11.106 1.00 93.81 71 MET A C 1
ATOM 536 O O . MET A 1 71 ? 7.371 2.110 -11.402 1.00 93.81 71 MET A O 1
ATOM 540 N N . ALA A 1 72 ? 6.158 3.124 -9.830 1.00 93.94 72 ALA A N 1
ATOM 541 C CA . ALA A 1 72 ? 6.820 2.434 -8.732 1.00 93.94 72 ALA A CA 1
ATOM 542 C C . ALA A 1 72 ? 6.371 0.969 -8.637 1.00 93.94 72 ALA A C 1
ATOM 544 O O . ALA A 1 72 ? 5.232 0.620 -8.954 1.00 93.94 72 ALA A O 1
ATOM 545 N N . ALA A 1 73 ? 7.252 0.113 -8.119 1.00 94.50 73 ALA A N 1
ATOM 546 C CA . ALA A 1 73 ? 6.870 -1.244 -7.755 1.00 94.50 73 ALA A CA 1
ATOM 547 C C . ALA A 1 73 ? 5.769 -1.220 -6.682 1.00 94.50 73 ALA A C 1
ATOM 549 O O . ALA A 1 73 ? 5.782 -0.383 -5.775 1.00 94.50 73 ALA A O 1
ATOM 550 N N . THR A 1 74 ? 4.823 -2.152 -6.785 1.00 95.19 74 THR A N 1
ATOM 551 C CA . THR A 1 74 ? 3.701 -2.252 -5.853 1.00 95.19 74 THR A CA 1
ATOM 552 C C . THR A 1 74 ? 4.204 -2.489 -4.433 1.00 95.19 74 THR A C 1
ATOM 554 O O . THR A 1 74 ? 4.833 -3.511 -4.154 1.00 95.19 74 THR A O 1
ATOM 557 N N . LYS A 1 75 ? 3.882 -1.570 -3.523 1.00 96.00 75 LYS A N 1
ATOM 558 C CA . LYS A 1 75 ? 4.229 -1.659 -2.106 1.00 96.00 75 LYS A CA 1
ATOM 559 C C . LYS A 1 75 ? 3.042 -1.245 -1.251 1.00 96.00 75 LYS A C 1
ATOM 561 O O . LYS A 1 75 ? 2.526 -0.132 -1.357 1.00 96.00 75 LYS A O 1
ATOM 566 N N . CYS A 1 76 ? 2.622 -2.140 -0.367 1.00 94.62 76 CYS A N 1
ATOM 567 C CA . CYS A 1 76 ? 1.468 -1.930 0.486 1.00 94.62 76 CYS A CA 1
ATOM 568 C C . CYS A 1 76 ? 1.738 -0.791 1.471 1.00 94.62 76 CYS A C 1
ATOM 570 O O . CYS A 1 76 ? 2.663 -0.868 2.280 1.00 94.62 76 CYS A O 1
ATOM 572 N N . ARG A 1 77 ? 0.885 0.238 1.471 1.00 93.12 77 ARG A N 1
ATOM 573 C CA . ARG A 1 77 ? 0.996 1.375 2.401 1.00 93.12 77 ARG A CA 1
ATOM 574 C C . ARG A 1 77 ? 0.874 0.967 3.874 1.00 93.12 77 ARG A C 1
ATOM 576 O O . ARG A 1 77 ? 1.427 1.658 4.728 1.00 93.12 77 ARG A O 1
ATOM 583 N N . ASN A 1 78 ? 0.144 -0.117 4.152 1.00 93.69 78 ASN A N 1
ATOM 584 C CA . ASN A 1 78 ? -0.205 -0.547 5.507 1.00 93.69 78 ASN A CA 1
ATOM 585 C C . ASN A 1 78 ? 0.818 -1.524 6.111 1.00 93.69 78 ASN A C 1
ATOM 587 O O . ASN A 1 78 ? 1.169 -1.367 7.274 1.00 93.69 78 ASN A O 1
ATOM 591 N N . CYS A 1 79 ? 1.309 -2.509 5.347 1.00 94.62 79 CYS A N 1
ATOM 592 C CA . CYS A 1 79 ? 2.256 -3.520 5.852 1.00 94.62 79 CYS A CA 1
ATOM 593 C C . CYS A 1 79 ? 3.626 -3.529 5.156 1.00 94.62 79 CYS A C 1
ATOM 595 O O . CYS A 1 79 ? 4.492 -4.302 5.541 1.00 94.62 79 CYS A O 1
ATOM 597 N N . GLY A 1 80 ? 3.835 -2.731 4.106 1.00 95.75 80 GLY A N 1
ATOM 598 C CA . GLY A 1 80 ? 5.088 -2.721 3.343 1.00 95.75 80 GLY A CA 1
ATOM 599 C C . GLY A 1 80 ? 5.289 -3.909 2.393 1.00 95.75 80 GLY A C 1
ATOM 600 O O . GLY A 1 80 ? 6.291 -3.928 1.688 1.00 95.75 80 GLY A O 1
ATOM 601 N N . GLY A 1 81 ? 4.352 -4.864 2.342 1.00 97.00 81 GLY A N 1
ATOM 602 C CA . GLY A 1 81 ? 4.420 -6.053 1.485 1.00 97.00 81 GLY A CA 1
ATOM 603 C C . GLY A 1 81 ? 4.220 -5.791 -0.017 1.00 97.00 81 GLY A C 1
ATOM 604 O O . GLY A 1 81 ? 3.710 -4.734 -0.398 1.00 97.00 81 GLY A O 1
ATOM 605 N N . PRO A 1 82 ? 4.566 -6.761 -0.888 1.00 96.50 82 PRO A N 1
ATOM 606 C CA . PRO A 1 82 ? 4.496 -6.637 -2.349 1.00 96.50 82 PRO A CA 1
ATOM 607 C C . PRO A 1 82 ? 3.064 -6.839 -2.884 1.00 96.50 82 PRO A C 1
ATOM 609 O O . PRO A 1 82 ? 2.768 -7.784 -3.615 1.00 96.50 82 PRO A O 1
ATOM 612 N N . HIS A 1 83 ? 2.134 -5.983 -2.459 1.00 94.50 83 HIS A N 1
ATOM 613 C CA . HIS A 1 83 ? 0.729 -5.986 -2.878 1.00 94.50 83 HIS A CA 1
ATOM 614 C C . HIS A 1 83 ? 0.067 -4.621 -2.621 1.00 94.50 83 HIS A C 1
ATOM 616 O O . HIS A 1 83 ? 0.605 -3.787 -1.898 1.00 94.50 83 HIS A O 1
ATOM 622 N N . ARG A 1 84 ? -1.113 -4.375 -3.203 1.00 91.75 84 ARG A N 1
ATOM 623 C CA . ARG A 1 84 ? -1.879 -3.131 -2.987 1.00 91.75 84 ARG A CA 1
ATOM 624 C C . ARG A 1 84 ? -2.546 -3.096 -1.613 1.00 91.75 84 ARG A C 1
ATOM 626 O O . ARG A 1 84 ? -2.896 -4.135 -1.065 1.00 91.75 84 ARG A O 1
ATOM 633 N N . ALA A 1 85 ? -2.799 -1.900 -1.087 1.00 89.00 85 ALA A N 1
ATOM 634 C CA . ALA A 1 85 ? -3.343 -1.705 0.261 1.00 89.00 85 ALA A CA 1
ATOM 635 C C . ALA A 1 85 ? -4.721 -2.352 0.513 1.00 89.00 85 ALA A C 1
ATOM 637 O O . ALA A 1 85 ? -5.004 -2.730 1.644 1.00 89.00 85 ALA A O 1
ATOM 638 N N . ASN A 1 86 ? -5.553 -2.508 -0.520 1.00 85.69 86 ASN A N 1
ATOM 639 C CA . ASN A 1 86 ? -6.866 -3.163 -0.446 1.00 85.69 86 ASN A CA 1
ATOM 640 C C . ASN A 1 86 ? -6.813 -4.690 -0.658 1.00 85.69 86 ASN A C 1
ATOM 642 O O . ASN A 1 86 ? -7.855 -5.337 -0.753 1.00 85.69 86 ASN A O 1
ATOM 646 N N . SER A 1 87 ? -5.619 -5.274 -0.777 1.00 88.38 87 SER A N 1
ATOM 647 C CA . SER A 1 87 ? -5.446 -6.707 -0.999 1.00 88.38 87 SER A CA 1
ATOM 648 C C . SER A 1 87 ? -5.853 -7.523 0.226 1.00 88.38 87 SER A C 1
ATOM 650 O O . SER A 1 87 ? -5.470 -7.215 1.355 1.00 88.38 87 SER A O 1
ATOM 652 N N . LEU A 1 88 ? -6.525 -8.652 -0.014 1.00 86.75 88 LEU A N 1
ATOM 653 C CA . LEU A 1 88 ? -6.818 -9.660 1.013 1.00 86.75 88 LEU A CA 1
ATOM 654 C C . LEU A 1 88 ? -5.541 -10.283 1.604 1.00 86.75 88 LEU A C 1
ATOM 656 O O . LEU A 1 88 ? -5.592 -10.886 2.670 1.00 86.75 88 LEU A O 1
ATOM 660 N N . ARG A 1 89 ? -4.398 -10.118 0.923 1.00 89.75 89 ARG A N 1
ATOM 661 C CA . ARG A 1 89 ? -3.076 -10.559 1.388 1.00 89.75 89 ARG A CA 1
ATOM 662 C C . ARG A 1 89 ? -2.482 -9.656 2.472 1.00 89.75 89 ARG A C 1
ATOM 664 O O . ARG A 1 89 ? -1.419 -9.987 2.977 1.00 89.75 89 ARG A O 1
ATOM 671 N N . CYS A 1 90 ? -3.099 -8.519 2.800 1.00 90.69 90 CYS A N 1
ATOM 672 C CA . CYS A 1 90 ? -2.572 -7.613 3.816 1.00 90.69 90 CYS A CA 1
ATOM 673 C C . CYS A 1 90 ? -2.929 -8.101 5.225 1.00 90.69 90 CYS A C 1
ATOM 675 O O . CYS A 1 90 ? -4.093 -8.087 5.610 1.00 90.69 90 CYS A O 1
ATOM 677 N N . GLN A 1 91 ? -1.928 -8.455 6.033 1.00 90.38 91 GLN A N 1
ATOM 678 C CA . GLN A 1 91 ? -2.126 -8.927 7.414 1.00 90.38 91 GLN A CA 1
ATOM 679 C C . GLN A 1 91 ? -2.550 -7.806 8.376 1.00 90.38 91 GLN A C 1
ATOM 681 O O . GLN A 1 91 ? -3.086 -8.068 9.445 1.00 90.38 91 GLN A O 1
ATOM 686 N N . VAL A 1 92 ? -2.349 -6.541 7.987 1.00 91.69 92 VAL A N 1
ATOM 687 C CA . VAL A 1 92 ? -2.794 -5.365 8.762 1.00 91.69 92 VAL A CA 1
ATOM 688 C C . VAL A 1 92 ? -4.302 -5.115 8.585 1.00 91.69 92 VAL A C 1
ATOM 690 O O . VAL A 1 92 ? -4.883 -4.238 9.223 1.00 91.69 92 VAL A O 1
ATOM 693 N N . ARG A 1 93 ? -4.958 -5.889 7.716 1.00 88.62 93 ARG A N 1
ATOM 694 C CA . ARG A 1 93 ? -6.399 -5.850 7.515 1.00 88.62 93 ARG A CA 1
ATOM 695 C C . ARG A 1 93 ? -7.136 -6.268 8.802 1.00 88.62 93 ARG A C 1
ATOM 697 O O . ARG A 1 93 ? -6.897 -7.372 9.289 1.00 88.62 93 ARG A O 1
ATOM 704 N N . PRO A 1 94 ? -8.079 -5.454 9.314 1.00 86.88 94 PRO A N 1
ATOM 705 C CA . PRO A 1 94 ? -8.962 -5.870 10.399 1.00 86.88 94 PRO A CA 1
ATOM 706 C C . PRO A 1 94 ? -9.760 -7.128 10.040 1.00 86.88 94 PRO A C 1
ATOM 708 O O . PRO A 1 94 ? -10.277 -7.255 8.926 1.00 86.88 94 PRO A O 1
ATOM 711 N N . THR A 1 95 ? -9.877 -8.045 10.996 1.00 83.44 95 THR A N 1
ATOM 712 C CA . THR A 1 95 ? -10.621 -9.304 10.849 1.00 83.44 95 THR A CA 1
ATOM 713 C C . THR A 1 95 ? -11.864 -9.297 11.741 1.00 83.44 95 THR A C 1
ATOM 715 O O . THR A 1 95 ? -12.127 -8.325 12.449 1.00 83.44 95 THR A O 1
ATOM 718 N N . ARG A 1 96 ? -12.639 -10.393 11.745 1.00 80.31 96 ARG A N 1
ATOM 719 C CA . ARG A 1 96 ? -13.771 -10.555 12.680 1.00 80.31 96 ARG A CA 1
ATOM 720 C C . ARG A 1 96 ? -13.344 -10.484 14.150 1.00 80.31 96 ARG A C 1
ATOM 722 O O . ARG A 1 96 ? -14.147 -10.087 14.981 1.00 80.31 96 ARG A O 1
ATOM 729 N N . SER A 1 97 ? -12.093 -10.827 14.450 1.00 81.06 97 SER A N 1
ATOM 730 C CA . SER A 1 97 ? -11.517 -10.752 15.796 1.00 81.06 97 SER A CA 1
ATOM 731 C C . SER A 1 97 ? -11.052 -9.342 16.180 1.00 81.06 97 SER A C 1
ATOM 733 O O . SER A 1 97 ? -10.553 -9.151 17.283 1.00 81.06 97 SER A O 1
ATOM 735 N N . GLY A 1 98 ? -11.201 -8.357 15.289 1.00 85.62 98 GLY A N 1
ATOM 736 C CA . GLY A 1 98 ? -10.797 -6.972 15.512 1.00 85.62 98 GLY A CA 1
ATOM 737 C C . GLY A 1 98 ? -9.583 -6.539 14.690 1.00 85.62 98 GLY A C 1
ATOM 738 O O . GLY A 1 98 ? -9.120 -7.236 13.778 1.00 85.62 98 GLY A O 1
ATOM 739 N N . ALA A 1 99 ? -9.102 -5.332 14.991 1.00 87.88 99 ALA A N 1
ATOM 740 C CA . ALA A 1 99 ? -7.894 -4.772 14.396 1.00 87.88 99 ALA A CA 1
ATOM 741 C C . ALA A 1 99 ? -6.632 -5.382 15.041 1.00 87.88 99 ALA A C 1
ATOM 743 O O . ALA A 1 99 ? -6.649 -5.666 16.240 1.00 87.88 99 ALA A O 1
ATOM 744 N N . PRO A 1 100 ? -5.535 -5.556 14.284 1.00 91.06 100 PRO A N 1
ATOM 745 C CA . PRO A 1 100 ? -4.277 -6.047 14.841 1.00 91.06 100 PRO A CA 1
ATOM 746 C C . PRO A 1 100 ? -3.728 -5.142 15.953 1.00 91.06 100 PRO A C 1
ATOM 748 O O . PRO A 1 100 ? -3.843 -3.915 15.880 1.00 91.06 100 PRO A O 1
ATOM 751 N N . SER A 1 101 ? -3.070 -5.738 16.950 1.00 94.50 101 SER A N 1
ATOM 752 C CA . SER A 1 101 ? -2.352 -5.001 17.995 1.00 94.50 101 SER A CA 1
ATOM 753 C C . SER A 1 101 ? -1.159 -4.228 17.421 1.00 94.50 101 SER A C 1
ATOM 755 O O . SER A 1 101 ? -0.699 -4.473 16.301 1.00 94.50 101 SER A O 1
ATOM 757 N N . LYS A 1 102 ? -0.601 -3.301 18.204 1.00 94.56 102 LYS A N 1
ATOM 758 C CA . LYS A 1 102 ? 0.583 -2.528 17.804 1.00 94.56 102 LYS A CA 1
ATOM 759 C C . LYS A 1 102 ? 1.799 -3.423 17.539 1.00 94.56 102 LYS A C 1
ATOM 761 O O . LYS A 1 102 ? 2.536 -3.201 16.579 1.00 94.56 102 LYS A O 1
ATOM 766 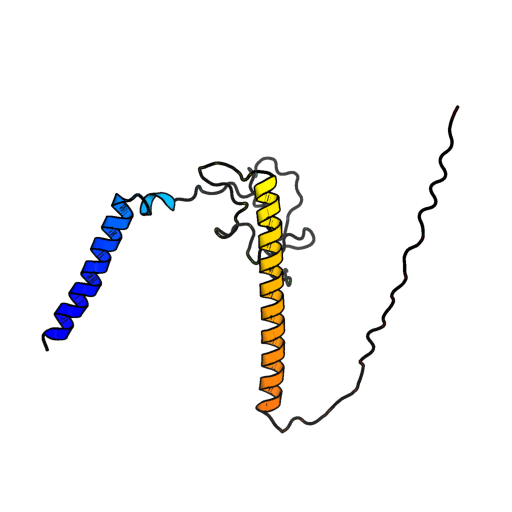N N . GLU A 1 103 ? 1.974 -4.458 18.349 1.00 96.31 103 GLU A N 1
ATOM 767 C CA . GLU A 1 103 ? 3.040 -5.454 18.238 1.00 96.31 103 GLU A CA 1
ATOM 768 C C . GLU A 1 103 ? 2.855 -6.300 16.975 1.00 96.31 103 GLU A C 1
ATOM 770 O O . GLU A 1 103 ? 3.806 -6.482 16.212 1.00 96.31 103 GLU A O 1
ATOM 775 N N . GLN A 1 104 ? 1.621 -6.737 16.696 1.00 95.00 104 GLN A N 1
ATOM 776 C CA . GLN A 1 104 ? 1.286 -7.456 15.465 1.00 95.00 104 GLN A CA 1
ATOM 777 C C . GLN A 1 104 ? 1.539 -6.590 14.228 1.00 95.00 104 GLN A C 1
ATOM 779 O O . GLN A 1 104 ? 2.182 -7.042 13.285 1.00 95.00 104 GLN A O 1
ATOM 784 N N . MET A 1 105 ? 1.118 -5.320 14.244 1.00 94.31 105 MET A N 1
ATOM 785 C CA . MET A 1 105 ? 1.388 -4.381 13.150 1.00 94.31 105 MET A CA 1
ATOM 786 C C . MET A 1 105 ? 2.888 -4.210 12.897 1.00 94.31 105 MET A C 1
ATOM 788 O O . MET A 1 105 ? 3.311 -4.192 11.741 1.00 94.31 105 MET A O 1
ATOM 792 N N . LYS A 1 106 ? 3.707 -4.128 13.955 1.00 96.44 106 LYS A N 1
ATOM 793 C CA . LYS A 1 106 ? 5.170 -4.061 13.827 1.00 96.44 106 LYS A CA 1
ATOM 794 C C . LYS A 1 106 ? 5.731 -5.329 13.179 1.00 96.44 106 LYS A C 1
ATOM 796 O O . LYS A 1 106 ? 6.520 -5.223 12.240 1.00 96.44 106 LYS A O 1
ATOM 801 N N . ALA A 1 107 ? 5.306 -6.506 13.638 1.00 97.25 107 ALA A N 1
ATOM 802 C CA . ALA A 1 107 ? 5.741 -7.786 13.082 1.00 97.25 107 ALA A CA 1
ATOM 803 C C . ALA A 1 107 ? 5.338 -7.938 11.604 1.00 97.25 107 ALA A C 1
ATOM 805 O O . ALA A 1 107 ? 6.165 -8.298 10.766 1.00 97.25 107 ALA A O 1
ATOM 806 N N . TYR A 1 108 ? 4.098 -7.584 11.255 1.00 96.00 108 TYR A N 1
ATOM 807 C CA . TYR A 1 108 ? 3.622 -7.592 9.870 1.00 96.00 108 TYR A CA 1
ATOM 808 C C . TYR A 1 108 ? 4.357 -6.582 8.994 1.00 96.00 108 TYR A C 1
ATOM 810 O O . TYR A 1 108 ? 4.662 -6.897 7.849 1.00 96.00 108 TYR A O 1
ATOM 818 N N . GLY A 1 109 ? 4.690 -5.403 9.524 1.00 96.50 109 GLY A N 1
ATOM 819 C CA . GLY A 1 109 ? 5.518 -4.421 8.827 1.00 96.50 109 GLY A CA 1
ATOM 820 C C . GLY A 1 109 ? 6.908 -4.965 8.487 1.00 96.50 109 GLY A C 1
ATOM 821 O O . GLY A 1 109 ? 7.373 -4.832 7.358 1.00 96.50 109 GLY A O 1
ATOM 822 N N . GLN A 1 110 ? 7.562 -5.632 9.442 1.00 98.06 110 GLN A N 1
ATOM 823 C CA . GLN A 1 110 ? 8.874 -6.256 9.228 1.00 98.06 110 GLN A CA 1
ATOM 824 C C . GLN A 1 110 ? 8.810 -7.397 8.206 1.00 98.06 110 GLN A C 1
ATOM 826 O O . GLN A 1 110 ? 9.659 -7.482 7.315 1.00 98.06 110 GLN A O 1
ATOM 831 N N . MET A 1 111 ? 7.797 -8.257 8.321 1.00 97.88 111 MET A N 1
ATOM 832 C CA . MET A 1 111 ? 7.569 -9.367 7.398 1.00 97.88 111 MET A CA 1
ATOM 833 C C . MET A 1 111 ? 7.281 -8.862 5.982 1.00 97.88 111 MET A C 1
ATOM 835 O O . 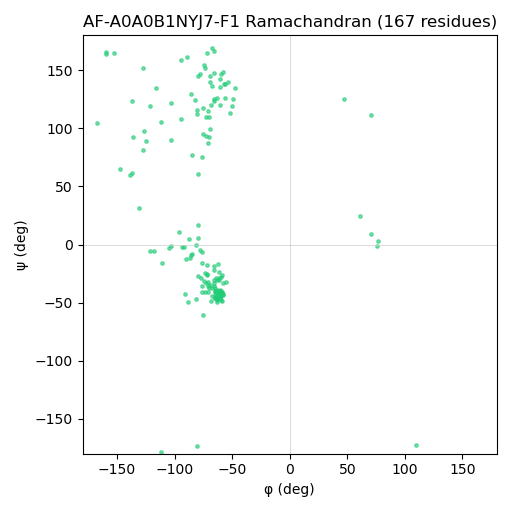MET A 1 111 ? 7.949 -9.281 5.040 1.00 97.88 111 MET A O 1
ATOM 839 N N . GLY A 1 112 ? 6.361 -7.906 5.837 1.00 97.25 112 GLY A N 1
ATOM 840 C CA . GLY A 1 112 ? 6.011 -7.316 4.549 1.00 97.25 112 GLY A CA 1
ATOM 841 C C . GLY A 1 112 ? 7.203 -6.630 3.883 1.00 97.25 112 GLY A C 1
ATOM 842 O O . GLY A 1 112 ? 7.467 -6.866 2.707 1.00 97.25 112 GLY A O 1
ATOM 843 N N . GLU A 1 113 ? 7.992 -5.855 4.631 1.00 97.75 113 GLU A N 1
ATOM 844 C CA . GLU A 1 113 ? 9.212 -5.233 4.102 1.00 97.75 113 GLU A CA 1
ATOM 845 C C . GLU A 1 113 ? 10.232 -6.282 3.623 1.00 97.75 113 GLU A C 1
ATOM 847 O O . GLU A 1 113 ? 10.864 -6.107 2.577 1.00 97.75 113 GLU A O 1
ATOM 852 N N . ARG A 1 114 ? 10.392 -7.387 4.366 1.00 98.38 114 ARG A N 1
ATOM 853 C CA . ARG A 1 114 ? 11.274 -8.498 3.980 1.00 98.38 114 ARG A CA 1
ATOM 854 C C . ARG A 1 114 ? 10.797 -9.162 2.690 1.00 98.38 114 ARG A C 1
ATOM 856 O O . ARG A 1 114 ? 11.614 -9.376 1.794 1.00 98.38 114 ARG A O 1
ATOM 863 N N . GLU A 1 115 ? 9.505 -9.460 2.583 1.00 97.94 115 GLU A N 1
ATOM 864 C CA . GLU A 1 115 ? 8.902 -10.034 1.376 1.00 97.94 115 GLU A CA 1
ATOM 865 C C . GLU A 1 115 ? 9.067 -9.110 0.172 1.00 97.94 115 GLU A C 1
ATOM 867 O O . GLU A 1 115 ? 9.494 -9.550 -0.894 1.00 97.94 115 GLU A O 1
ATOM 872 N N . TYR A 1 116 ? 8.793 -7.816 0.345 1.00 97.81 116 TYR A N 1
ATOM 873 C CA . TYR A 1 116 ? 8.950 -6.826 -0.714 1.00 97.81 116 TYR A CA 1
ATOM 874 C C . TYR A 1 116 ? 10.394 -6.791 -1.223 1.00 97.81 116 TYR A C 1
ATOM 876 O O . TYR A 1 116 ? 10.631 -6.908 -2.424 1.00 97.81 116 TYR A O 1
ATOM 884 N N . LYS A 1 117 ? 11.380 -6.726 -0.320 1.00 98.00 117 LYS A N 1
ATOM 885 C CA . LYS A 1 117 ? 12.803 -6.766 -0.691 1.00 98.00 117 LYS A CA 1
ATOM 886 C C . LYS A 1 117 ? 13.179 -8.055 -1.423 1.00 98.00 117 LYS A C 1
ATOM 888 O O . LYS A 1 117 ? 13.946 -7.991 -2.381 1.00 98.00 117 LYS A O 1
ATOM 893 N N . ALA A 1 118 ? 12.657 -9.205 -0.998 1.00 98.12 118 ALA A N 1
ATOM 894 C CA . ALA A 1 118 ? 12.911 -10.482 -1.663 1.00 98.12 118 ALA A CA 1
ATOM 895 C C . ALA A 1 118 ? 12.354 -10.497 -3.096 1.00 98.12 118 ALA A C 1
ATOM 897 O O . ALA A 1 118 ? 13.082 -10.843 -4.024 1.00 98.12 118 ALA A O 1
ATOM 898 N N . VAL A 1 119 ? 11.116 -10.033 -3.290 1.00 97.06 119 VAL A N 1
ATOM 899 C CA . VAL A 1 119 ? 10.495 -9.913 -4.619 1.00 97.06 119 VAL A CA 1
ATOM 900 C C . VAL A 1 119 ? 11.280 -8.956 -5.514 1.00 97.06 119 VAL A C 1
ATOM 902 O O . VAL A 1 119 ? 11.550 -9.281 -6.666 1.00 97.06 119 VAL A O 1
ATOM 905 N N . GLN A 1 120 ? 11.720 -7.810 -4.989 1.00 97.25 120 GLN A N 1
ATOM 906 C CA . GLN A 1 120 ? 12.526 -6.863 -5.762 1.00 97.25 120 GLN A CA 1
ATOM 907 C C . GLN A 1 120 ? 13.880 -7.452 -6.179 1.00 97.25 120 GLN A C 1
ATOM 909 O O . GLN A 1 120 ? 14.297 -7.265 -7.319 1.00 97.25 120 GLN A O 1
ATOM 914 N N . ARG A 1 121 ? 14.551 -8.197 -5.290 1.00 97.88 121 ARG A N 1
ATOM 915 C CA . ARG A 1 121 ? 15.799 -8.904 -5.626 1.00 97.88 121 ARG A CA 1
ATOM 916 C C . ARG A 1 121 ? 15.575 -9.960 -6.704 1.00 97.88 121 ARG A C 1
ATOM 918 O O . ARG A 1 121 ? 16.360 -10.018 -7.642 1.00 97.88 121 ARG A O 1
ATOM 925 N N . ALA A 1 122 ? 14.508 -10.749 -6.587 1.00 97.38 122 ALA A N 1
ATOM 926 C CA . ALA A 1 122 ? 14.150 -11.747 -7.589 1.00 97.38 122 ALA A CA 1
ATOM 927 C C . ALA A 1 122 ? 13.873 -11.093 -8.949 1.00 97.38 122 ALA A C 1
ATOM 929 O O . ALA A 1 122 ? 14.397 -11.550 -9.957 1.00 97.38 122 ALA A O 1
ATOM 930 N N . ARG A 1 123 ? 13.136 -9.974 -8.976 1.00 95.69 123 ARG A N 1
ATOM 931 C CA . ARG A 1 123 ? 12.865 -9.231 -10.212 1.00 95.69 123 ARG A CA 1
ATOM 932 C C . ARG A 1 123 ? 14.150 -8.751 -10.885 1.00 95.69 123 ARG A C 1
ATOM 934 O O . ARG A 1 123 ? 14.333 -8.991 -12.068 1.00 95.69 123 ARG A O 1
ATOM 941 N N . ILE A 1 124 ? 15.060 -8.153 -10.116 1.00 96.88 124 ILE A N 1
ATOM 942 C CA . ILE A 1 124 ? 16.368 -7.714 -10.624 1.00 96.88 124 ILE A CA 1
ATOM 943 C C . ILE A 1 124 ? 17.179 -8.904 -11.152 1.00 96.88 124 ILE A C 1
ATOM 945 O O . ILE A 1 124 ? 17.834 -8.786 -12.180 1.00 96.88 124 ILE A O 1
ATOM 949 N N . ALA A 1 125 ? 17.161 -10.049 -10.464 1.00 96.75 125 ALA A N 1
ATOM 950 C CA . ALA A 1 125 ? 17.870 -11.243 -10.918 1.00 96.75 125 ALA A CA 1
ATOM 951 C C . ALA A 1 125 ? 17.295 -11.785 -12.238 1.00 96.75 125 ALA A C 1
ATOM 953 O O . ALA A 1 125 ? 18.065 -12.133 -13.127 1.00 96.75 125 ALA A O 1
ATOM 954 N N . VAL A 1 126 ? 15.967 -11.792 -12.389 1.00 96.19 126 VAL A N 1
ATOM 955 C CA . VAL A 1 126 ? 15.285 -12.179 -13.635 1.00 96.19 126 VAL A CA 1
ATOM 956 C C . VAL A 1 126 ? 15.610 -11.206 -14.767 1.00 96.19 126 VAL A C 1
ATOM 958 O O . VAL A 1 126 ? 15.967 -11.645 -15.853 1.00 96.19 126 VAL A O 1
ATOM 961 N N . GLU A 1 127 ? 15.545 -9.896 -14.515 1.00 94.88 127 GLU A N 1
ATOM 962 C CA . GLU A 1 127 ? 15.921 -8.868 -15.495 1.00 94.88 127 GLU A CA 1
ATOM 963 C C . GLU A 1 127 ? 17.380 -9.049 -15.948 1.00 94.88 127 GLU A C 1
ATOM 965 O O . GLU A 1 127 ? 17.664 -9.016 -17.142 1.00 94.88 127 GLU A O 1
ATOM 970 N N . LYS A 1 128 ? 18.301 -9.319 -15.013 1.00 95.31 128 LYS A N 1
ATOM 971 C CA . LYS A 1 128 ? 19.709 -9.607 -15.323 1.00 95.31 128 LYS A CA 1
ATOM 972 C C . LYS A 1 128 ? 19.884 -10.890 -16.135 1.00 95.31 128 LYS A C 1
ATOM 974 O O . LYS A 1 128 ? 20.621 -10.873 -17.112 1.00 95.31 128 LYS A O 1
ATOM 979 N N . ALA A 1 129 ? 19.215 -11.977 -15.755 1.00 94.44 129 ALA A N 1
ATOM 980 C CA . ALA A 1 129 ? 19.290 -13.245 -16.477 1.00 94.44 129 ALA A CA 1
ATOM 981 C C . ALA A 1 129 ? 18.744 -13.118 -17.909 1.00 94.44 129 ALA A C 1
ATOM 983 O O . ALA A 1 129 ? 19.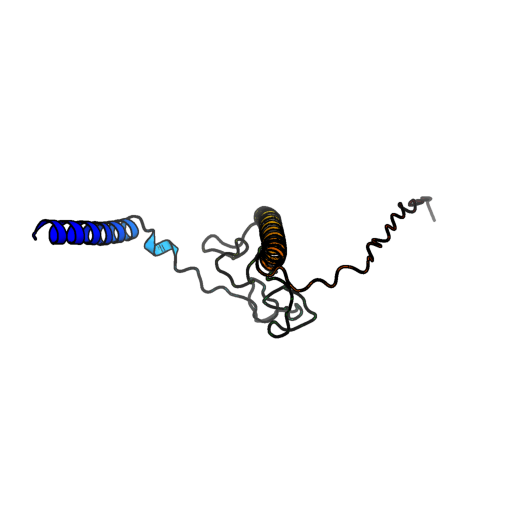350 -13.634 -18.837 1.00 94.44 129 ALA A O 1
ATOM 984 N N . ALA A 1 130 ? 17.662 -12.357 -18.105 1.00 91.94 130 ALA A N 1
ATOM 985 C CA . ALA A 1 130 ? 17.106 -12.093 -19.430 1.00 91.94 130 ALA A CA 1
ATOM 986 C C . ALA A 1 130 ? 18.045 -11.265 -20.327 1.00 91.94 130 ALA A C 1
ATOM 988 O O . ALA A 1 130 ? 18.013 -11.408 -21.546 1.00 91.94 130 ALA A O 1
ATOM 989 N N . VAL A 1 131 ? 18.876 -10.390 -19.749 1.00 89.19 131 VAL A N 1
ATOM 990 C CA . VAL A 1 131 ? 19.918 -9.673 -20.503 1.00 89.19 131 VAL A CA 1
ATOM 991 C C . VAL A 1 131 ? 21.040 -10.623 -20.923 1.00 89.19 131 VAL A C 1
ATOM 993 O O . VAL A 1 131 ? 21.494 -10.529 -22.056 1.00 89.19 131 VAL A O 1
ATOM 996 N N . VAL A 1 132 ? 21.455 -11.547 -20.049 1.00 85.50 132 VAL A N 1
ATOM 997 C CA . VAL A 1 132 ? 22.477 -12.560 -20.374 1.00 85.50 132 VAL A CA 1
ATOM 998 C C . VAL A 1 132 ? 21.996 -13.487 -21.495 1.00 85.50 132 VAL A C 1
ATOM 1000 O O . VAL A 1 132 ? 22.705 -13.644 -22.481 1.00 85.50 132 VAL A O 1
ATOM 1003 N N . ASP A 1 133 ? 20.770 -14.006 -21.402 1.00 80.12 133 ASP A N 1
ATOM 1004 C CA . ASP A 1 133 ? 20.175 -14.897 -22.414 1.00 80.12 133 ASP A CA 1
ATOM 1005 C C . ASP A 1 133 ? 20.115 -14.238 -23.807 1.00 80.12 133 ASP A C 1
ATOM 1007 O O . ASP A 1 133 ? 20.516 -14.826 -24.808 1.00 80.12 133 ASP A O 1
ATOM 1011 N N . ARG A 1 134 ? 19.734 -12.953 -23.873 1.00 76.25 134 ARG A N 1
ATOM 1012 C CA . ARG A 1 134 ? 19.722 -12.186 -25.134 1.00 76.25 134 ARG A CA 1
ATOM 1013 C C . ARG A 1 134 ? 21.104 -12.011 -25.763 1.00 76.25 134 ARG A C 1
ATOM 1015 O O . ARG A 1 134 ? 21.183 -11.893 -26.981 1.00 76.25 134 ARG A O 1
ATOM 1022 N N . ILE A 1 135 ? 22.165 -11.964 -24.957 1.00 75.19 135 ILE A N 1
ATOM 1023 C CA . ILE A 1 135 ? 23.548 -11.878 -25.450 1.00 75.19 135 ILE A CA 1
ATOM 1024 C C . ILE A 1 135 ? 24.000 -13.236 -26.015 1.00 75.19 135 ILE A C 1
ATOM 1026 O O . ILE A 1 135 ? 24.775 -13.268 -26.966 1.00 75.19 135 ILE A O 1
ATOM 1030 N N . GLU A 1 136 ? 23.504 -14.353 -25.476 1.00 64.69 136 GLU A N 1
ATOM 1031 C CA . GLU A 1 136 ? 23.873 -15.705 -25.921 1.00 64.69 136 GLU A CA 1
ATOM 1032 C C . GLU A 1 136 ? 23.131 -16.152 -27.196 1.00 64.69 136 GLU A C 1
ATOM 1034 O O . GLU A 1 136 ? 23.674 -16.938 -27.973 1.00 64.69 136 GLU A O 1
ATOM 1039 N N . THR A 1 137 ? 21.922 -15.638 -27.462 1.00 65.06 137 THR A N 1
ATOM 1040 C CA . THR A 1 137 ? 21.101 -16.052 -28.620 1.00 65.06 137 THR A CA 1
ATOM 1041 C C . THR A 1 137 ? 21.374 -15.310 -29.934 1.00 65.06 137 THR A C 1
ATOM 1043 O O . THR A 1 137 ? 20.878 -15.750 -30.970 1.00 65.06 137 THR A O 1
ATOM 1046 N N . ASP A 1 138 ? 22.136 -14.211 -29.929 1.00 51.62 138 ASP A N 1
ATOM 1047 C CA . ASP A 1 138 ? 22.422 -13.429 -31.143 1.00 51.62 138 ASP A CA 1
ATOM 1048 C C . ASP A 1 138 ? 23.912 -13.027 -31.224 1.00 51.62 138 ASP A C 1
ATOM 1050 O O . ASP A 1 138 ? 24.320 -11.996 -30.680 1.00 51.62 138 ASP A O 1
ATOM 1054 N N . PRO A 1 139 ? 24.769 -13.835 -31.883 1.00 58.47 139 PRO A N 1
ATOM 1055 C CA . PRO A 1 139 ? 26.204 -13.580 -31.946 1.00 58.47 139 PRO A CA 1
ATOM 1056 C C . PRO A 1 139 ? 26.605 -12.518 -32.989 1.00 58.47 139 PRO A C 1
ATOM 1058 O O . PRO A 1 139 ? 27.781 -12.440 -33.343 1.00 58.47 139 PRO A O 1
ATOM 1061 N N . LEU A 1 140 ? 25.681 -11.683 -33.489 1.00 54.03 140 LEU A N 1
ATOM 1062 C CA . LEU A 1 140 ? 26.014 -10.615 -34.440 1.00 54.03 140 LEU A CA 1
ATOM 1063 C C . LEU A 1 140 ? 25.317 -9.275 -34.149 1.00 54.03 140 LEU A C 1
ATOM 1065 O O . LEU A 1 140 ? 24.638 -8.702 -34.993 1.00 54.03 140 LEU A O 1
ATOM 1069 N N . SER A 1 141 ? 25.589 -8.702 -32.980 1.00 48.72 141 SER A N 1
ATOM 1070 C CA . SER A 1 141 ? 25.578 -7.240 -32.825 1.00 48.72 141 SER A CA 1
ATOM 1071 C C . SER A 1 141 ? 26.755 -6.790 -31.964 1.00 48.72 141 SER A C 1
ATOM 1073 O O . SER A 1 141 ? 26.610 -6.188 -30.901 1.00 48.72 141 SER A O 1
ATOM 1075 N N . SER A 1 142 ? 27.959 -7.104 -32.438 1.00 52.19 142 SER A N 1
ATOM 1076 C CA . SER A 1 142 ? 29.211 -6.557 -31.931 1.00 52.19 142 SER A CA 1
ATOM 1077 C C . SER A 1 142 ? 29.374 -5.092 -32.353 1.00 52.19 142 SER A C 1
ATOM 1079 O O . SER A 1 142 ? 29.941 -4.798 -33.403 1.00 52.19 142 SER A O 1
ATOM 1081 N N . LEU A 1 143 ? 28.939 -4.178 -31.489 1.00 44.59 143 LEU A N 1
ATOM 1082 C CA . LEU A 1 143 ? 29.733 -3.002 -31.134 1.00 44.59 143 LEU A CA 1
ATOM 1083 C C . LEU A 1 143 ? 29.835 -2.992 -29.607 1.00 44.59 143 LEU A C 1
ATOM 1085 O O . LEU A 1 143 ? 28.902 -2.625 -28.897 1.00 44.59 143 LEU A O 1
ATOM 1089 N N . ALA A 1 144 ? 30.959 -3.510 -29.119 1.00 40.28 144 ALA A N 1
ATOM 1090 C CA . ALA A 1 144 ? 31.372 -3.433 -27.724 1.00 40.28 144 ALA A CA 1
ATOM 1091 C C . ALA A 1 144 ? 32.018 -2.044 -27.445 1.00 40.28 144 ALA A C 1
ATOM 1093 O O . ALA A 1 144 ? 31.998 -1.176 -28.315 1.00 40.28 144 ALA A O 1
ATOM 1094 N N . PRO A 1 145 ? 32.595 -1.798 -26.261 1.00 46.06 145 PRO A N 1
ATOM 1095 C CA . PRO A 1 145 ?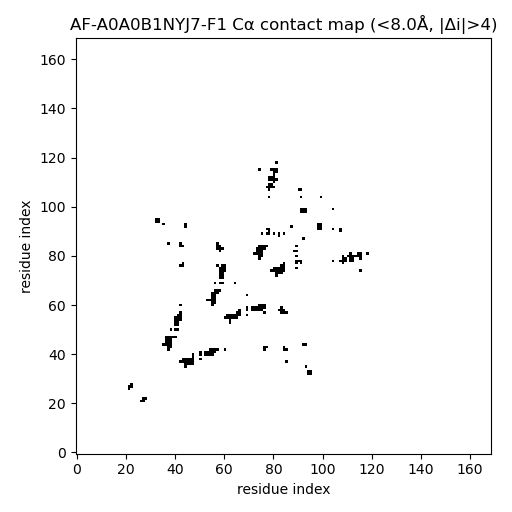 31.947 -1.152 -25.126 1.00 46.06 145 PRO A CA 1
ATOM 1096 C C . PRO A 1 145 ? 32.632 0.184 -24.783 1.00 46.06 145 PRO A C 1
ATOM 1098 O O . PRO A 1 145 ? 33.851 0.228 -24.652 1.00 46.06 145 PRO A O 1
ATOM 1101 N N . GLU A 1 146 ? 31.878 1.256 -24.536 1.00 38.78 146 GLU A N 1
ATOM 1102 C CA . GLU A 1 146 ? 32.464 2.423 -23.862 1.00 38.78 146 GLU A CA 1
ATOM 1103 C C . GLU A 1 146 ? 32.202 2.326 -22.360 1.00 38.78 146 GLU A C 1
ATOM 1105 O O . GLU A 1 146 ? 31.080 2.437 -21.860 1.00 38.78 146 GLU A O 1
ATOM 1110 N N . GLU A 1 147 ? 33.289 2.033 -21.656 1.00 47.69 147 GLU A N 1
ATOM 1111 C CA . GLU A 1 147 ? 33.421 2.066 -20.214 1.00 47.69 147 GLU A CA 1
ATOM 1112 C C . GLU A 1 147 ? 32.902 3.390 -19.635 1.00 47.69 147 GLU A C 1
ATOM 1114 O O . GLU A 1 147 ? 33.396 4.474 -19.935 1.00 47.69 147 GLU A O 1
ATOM 1119 N N . SER A 1 148 ? 31.970 3.309 -18.687 1.00 41.50 148 SER A N 1
ATOM 1120 C CA . SER A 1 148 ? 31.900 4.309 -17.620 1.00 41.50 148 SER A CA 1
ATOM 1121 C C . SER A 1 148 ? 31.412 3.669 -16.327 1.00 41.50 148 SER A C 1
ATOM 1123 O O . SER A 1 148 ? 30.344 3.953 -15.786 1.00 41.50 148 SER A O 1
ATOM 1125 N N . LEU A 1 149 ? 32.240 2.760 -15.813 1.00 48.97 149 LEU A N 1
ATOM 1126 C CA . LEU A 1 149 ? 32.280 2.467 -14.388 1.00 48.97 149 LEU A CA 1
ATOM 1127 C C . LEU A 1 149 ? 32.922 3.660 -13.675 1.00 48.97 149 LEU A C 1
ATOM 1129 O O . LEU A 1 149 ? 34.121 3.673 -13.418 1.00 48.97 149 LEU A O 1
ATOM 1133 N N . ILE A 1 150 ? 32.117 4.656 -13.311 1.00 39.16 150 ILE A N 1
ATOM 1134 C CA . ILE A 1 150 ? 32.483 5.597 -12.250 1.00 39.16 150 ILE A CA 1
ATOM 1135 C C . ILE A 1 150 ? 31.335 5.642 -11.244 1.00 39.16 150 ILE A C 1
ATOM 1137 O O . ILE A 1 150 ? 30.487 6.533 -11.227 1.00 39.16 150 ILE A O 1
ATOM 1141 N N . CYS A 1 151 ? 31.329 4.650 -10.357 1.00 37.59 151 CYS A N 1
ATOM 1142 C CA . CYS A 1 151 ? 30.662 4.772 -9.072 1.00 37.59 151 CYS A CA 1
ATOM 1143 C C . CYS A 1 151 ? 31.552 5.661 -8.190 1.00 37.59 151 CYS A C 1
ATOM 1145 O O . CYS A 1 151 ? 32.510 5.182 -7.583 1.00 37.59 151 CYS A O 1
ATOM 1147 N N . LYS A 1 152 ? 31.273 6.970 -8.137 1.00 40.69 152 LYS A N 1
ATOM 1148 C CA . LYS A 1 152 ? 31.886 7.846 -7.129 1.00 40.69 152 LYS A CA 1
ATOM 1149 C C . LYS A 1 152 ? 31.317 7.484 -5.761 1.00 40.69 152 LYS A C 1
ATOM 1151 O O . LYS A 1 152 ? 30.224 7.897 -5.388 1.00 40.69 152 LYS A O 1
ATOM 1156 N N . ASN A 1 153 ? 32.104 6.701 -5.032 1.00 40.91 153 ASN A N 1
ATOM 1157 C CA . ASN A 1 153 ? 32.139 6.707 -3.581 1.00 40.91 153 ASN A CA 1
ATOM 1158 C C . ASN A 1 153 ? 32.294 8.151 -3.088 1.00 40.91 153 ASN A C 1
ATOM 1160 O O . ASN A 1 153 ? 33.321 8.778 -3.333 1.00 40.91 153 ASN A O 1
ATOM 1164 N N . PHE A 1 154 ? 31.324 8.628 -2.319 1.00 41.91 154 PHE A N 1
ATOM 1165 C CA . PHE A 1 154 ? 31.592 9.583 -1.254 1.00 41.91 154 PHE A CA 1
ATOM 1166 C C . PHE A 1 154 ? 31.036 8.983 0.033 1.00 41.91 154 PHE A C 1
ATOM 1168 O O . PHE A 1 154 ? 29.878 9.174 0.394 1.00 41.91 154 PHE A O 1
ATOM 1175 N N . GLN A 1 155 ? 31.883 8.206 0.707 1.00 41.53 155 GLN A N 1
ATOM 1176 C CA . GLN A 1 155 ? 31.849 8.181 2.161 1.00 41.53 155 GLN A CA 1
ATOM 1177 C C . GLN A 1 155 ? 32.350 9.547 2.634 1.00 41.53 155 GLN A C 1
ATOM 1179 O O . GLN A 1 155 ? 33.482 9.923 2.344 1.00 41.53 155 GLN A O 1
ATOM 1184 N N . ALA A 1 156 ? 31.510 10.269 3.364 1.00 38.84 156 ALA A N 1
ATOM 1185 C CA . ALA A 1 156 ? 31.957 11.233 4.353 1.00 38.84 156 ALA A CA 1
ATOM 1186 C C . ALA A 1 156 ? 31.351 10.787 5.688 1.00 38.84 156 ALA A C 1
ATOM 1188 O O . ALA A 1 156 ? 30.140 10.609 5.818 1.00 38.84 156 ALA A O 1
ATOM 1189 N N . THR A 1 157 ? 32.242 10.489 6.623 1.00 52.12 157 THR A N 1
ATOM 1190 C CA . THR A 1 157 ? 32.016 10.095 8.016 1.00 52.12 157 THR A CA 1
ATOM 1191 C C . THR A 1 157 ? 31.423 11.257 8.843 1.00 52.12 157 THR A C 1
ATOM 1193 O O . THR A 1 157 ? 31.340 12.378 8.339 1.00 52.12 157 THR A O 1
ATOM 1196 N N . PRO A 1 158 ? 30.946 11.002 10.078 1.00 44.44 158 PRO A N 1
ATOM 1197 C CA . PRO A 1 158 ? 29.978 11.844 10.773 1.00 44.44 158 PRO A CA 1
ATOM 1198 C C . PRO A 1 158 ? 30.629 13.080 11.400 1.00 44.44 158 PRO A C 1
ATOM 1200 O O . PRO A 1 158 ? 31.753 13.017 11.891 1.00 44.44 158 PRO A O 1
ATOM 1203 N N . VAL A 1 159 ? 29.899 14.197 11.411 1.00 46.44 159 VAL A N 1
ATOM 1204 C CA . VAL A 1 159 ? 30.259 15.365 12.221 1.00 46.44 159 VAL A CA 1
ATOM 1205 C C . VAL A 1 159 ? 29.744 15.125 13.635 1.00 46.44 159 VAL A C 1
ATOM 1207 O O . VAL A 1 159 ? 28.565 14.831 13.831 1.00 46.44 159 VAL A O 1
ATOM 1210 N N . GLU A 1 160 ? 30.669 15.208 14.583 1.00 44.41 160 GLU A N 1
ATOM 1211 C CA . GLU A 1 160 ? 30.463 15.041 16.016 1.00 44.41 160 GLU A CA 1
ATOM 1212 C C . GLU A 1 160 ? 29.482 16.081 16.572 1.00 44.41 160 GLU A C 1
ATOM 1214 O O . GLU A 1 160 ? 29.552 17.274 16.267 1.00 44.41 160 GLU A O 1
ATOM 1219 N N . ASP A 1 161 ? 28.574 15.591 17.410 1.00 36.72 161 ASP A N 1
ATOM 1220 C CA . ASP A 1 161 ? 27.671 16.370 18.245 1.00 36.72 161 ASP A CA 1
ATOM 1221 C C . ASP A 1 161 ? 28.469 16.932 19.431 1.00 36.72 161 ASP A C 1
ATOM 1223 O O . ASP A 1 161 ? 29.026 16.175 20.228 1.00 36.72 161 ASP A O 1
ATOM 1227 N N . SER A 1 162 ? 28.562 18.258 19.545 1.00 46.81 162 SER A N 1
ATOM 1228 C CA . SER A 1 162 ? 29.137 18.910 20.723 1.00 46.81 162 SER A CA 1
ATOM 1229 C C . SER A 1 162 ? 28.006 19.456 21.585 1.00 46.81 162 SER A C 1
ATOM 1231 O O . SER A 1 162 ? 27.556 20.592 21.441 1.00 46.81 162 SER A O 1
ATOM 1233 N N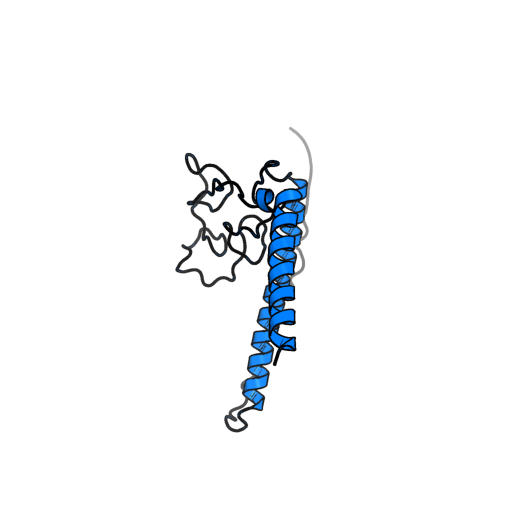 . THR A 1 163 ? 27.538 18.617 22.505 1.00 44.50 163 THR A N 1
ATOM 1234 C CA . THR A 1 163 ? 26.728 19.042 23.643 1.00 44.50 163 THR A CA 1
ATOM 1235 C C . THR A 1 163 ? 27.593 19.818 24.633 1.00 44.50 163 THR A C 1
ATOM 1237 O O . THR A 1 163 ? 28.457 19.235 25.289 1.00 44.50 163 THR A O 1
ATOM 1240 N N . ALA A 1 164 ? 27.307 21.105 24.817 1.00 44.50 164 ALA A N 1
ATOM 1241 C CA . ALA A 1 164 ? 27.699 21.852 26.008 1.00 44.50 164 ALA A CA 1
ATOM 1242 C C . ALA A 1 164 ? 26.438 22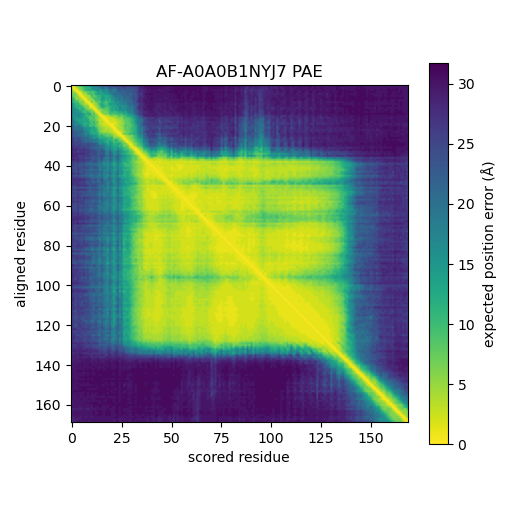.203 26.813 1.00 44.50 164 ALA A C 1
ATOM 1244 O O . ALA A 1 164 ? 25.641 23.059 26.434 1.00 44.50 164 ALA A O 1
ATOM 1245 N N . VAL A 1 165 ? 26.253 21.495 27.926 1.00 46.00 165 VAL A N 1
ATOM 1246 C CA . VAL A 1 165 ? 25.281 21.797 28.982 1.00 46.00 165 VAL A CA 1
ATOM 1247 C C . VAL A 1 165 ? 25.919 22.790 29.951 1.00 46.00 165 VAL A C 1
ATOM 1249 O O . VAL A 1 165 ? 26.989 22.488 30.469 1.00 46.00 165 VAL A O 1
ATOM 1252 N N . ALA A 1 166 ? 25.241 23.898 30.277 1.00 41.28 166 ALA A N 1
ATOM 1253 C CA . ALA A 1 166 ? 25.314 24.524 31.606 1.00 41.28 166 ALA A CA 1
ATOM 1254 C C . ALA A 1 166 ? 24.224 25.600 31.821 1.00 41.28 166 ALA A C 1
ATOM 1256 O O . ALA A 1 166 ? 24.317 26.714 31.328 1.00 41.28 166 ALA A O 1
ATOM 1257 N N . SER A 1 167 ? 23.212 25.220 32.605 1.00 43.69 167 SER A N 1
ATOM 1258 C CA . SER A 1 167 ? 22.728 25.891 33.826 1.00 43.69 167 SER A CA 1
ATOM 1259 C C . SER A 1 167 ? 22.481 27.415 33.901 1.00 43.69 167 SER A C 1
ATOM 1261 O O . SER A 1 167 ? 23.416 28.202 33.904 1.00 43.69 167 SER A O 1
ATOM 1263 N N . ARG A 1 168 ? 21.230 27.721 34.300 1.00 46.62 168 ARG A N 1
ATOM 1264 C CA . ARG A 1 168 ? 20.773 28.734 35.289 1.00 46.62 168 ARG A CA 1
ATOM 1265 C C . ARG A 1 168 ? 20.881 30.227 34.933 1.00 46.62 168 ARG A C 1
ATOM 1267 O O . ARG A 1 168 ? 21.954 30.809 35.034 1.00 46.62 168 ARG A O 1
ATOM 1274 N N . LEU A 1 169 ? 19.717 30.861 34.755 1.00 41.31 169 LEU A N 1
ATOM 1275 C CA . LEU A 1 169 ? 19.103 31.827 35.690 1.00 41.31 169 LEU A CA 1
ATOM 1276 C C . LEU A 1 169 ? 17.636 32.061 35.310 1.00 41.31 169 LEU A C 1
ATOM 1278 O O . LEU A 1 169 ? 17.353 32.095 34.094 1.00 41.31 169 LEU A O 1
#

Organism: Uncinula necator (NCBI:txid52586)

Radius of gyration: 26.93 Å; Cα contacts (8 Å, |Δi|>4): 159; chains: 1; bounding box: 53×82×70 Å

Sequence (169 aa):
MEQGLVEVSKVMLADEIGRKLLTELGWLSLQKQQPLEFCKRCNGHHPSKNCSRAPSCANCGSTNHVADSCMAATKCRNCGGPHRANSLRCQVRPTRSGAPSKEQMKAYGQMGEREYKAVQRARIAVEKAAVVDRIETDPLSSLAPEESLICKNFQATPVEDSTAVASRL

Foldseek 3Di:
DPVVVVVVVVVVVCVVVVVVVCVVVCVVVQPPWDPFCAQQAQRDRDHNPDDPDHRAAQFARDNPDHVVPDPDQGAAPQQRARHGSPDPPQPQGAGPVGGDDPVSSVVSNVVRNVNRVVVVVVVVVVVVVVVVVVCVPDVPDDPDDDDDPDPDDDDDDDDDDDDDDDDDD

Secondary structure (DSSP, 8-state):
--HHHHHHHHHHHHHHHHHHHHHHTTGGGG---------TTT--SS-STT--SPP--TTT--SSS-GGG--SPP--TTT--SS-TT-TT-TTS-BTTBSPPHHHHHHHHHHHHHHHHHHHHHHHHHHHHHHHHHHHS-------------------PPPPP--------

Nearest PDB structures (foldseek):
  3ts2-assembly1_B  TM=5.556E-01  e=5.895E-01  Mus musculus
  5udz-assembly2_B  TM=3.882E-01  e=5.154E-01  Homo sapiens